Protein AF-A0A1G8DA88-F1 (afdb_monomer_lite)

Foldseek 3Di:
DPDPPPFCKWFFAAFQVGWTWIARVVVRWIWTDDPPDDIDTDDLLVSLLRCLNGPGDPDIPSCPVSVVSVVVNND

Sequence (75 aa):
MAAPDPYDRVVHGYTADGHPIVRYERAGKWYVEPEGEKRQHIVLSEAARLAAAGRHIPHQAGGKLFNARVAQVRA

Structure (mmCIF, N/CA/C/O backbone):
data_AF-A0A1G8DA88-F1
#
_entry.id   AF-A0A1G8DA88-F1
#
loop_
_atom_site.group_PDB
_atom_site.id
_atom_site.type_symbol
_atom_site.label_atom_id
_atom_site.label_alt_id
_atom_site.label_comp_id
_atom_site.label_asym_id
_atom_site.label_entity_id
_atom_site.label_seq_id
_atom_site.pdbx_PDB_ins_code
_atom_site.Cartn_x
_atom_site.Cartn_y
_atom_site.Cartn_z
_atom_site.occupancy
_atom_site.B_iso_or_equiv
_atom_site.auth_seq_id
_atom_site.auth_comp_id
_atom_site.auth_asym_id
_atom_site.auth_atom_id
_atom_site.pdbx_PDB_model_num
ATOM 1 N N . MET A 1 1 ? 12.104 26.734 -7.100 1.00 37.16 1 MET A N 1
ATOM 2 C CA . MET A 1 1 ? 12.311 25.274 -6.987 1.00 37.16 1 MET A CA 1
ATOM 3 C C . MET A 1 1 ? 11.697 24.848 -5.664 1.00 37.16 1 MET A C 1
ATOM 5 O O . MET A 1 1 ? 12.045 25.454 -4.660 1.00 37.16 1 MET A O 1
ATOM 9 N N . ALA A 1 2 ? 10.720 23.936 -5.663 1.00 44.47 2 ALA A N 1
ATOM 10 C CA . ALA A 1 2 ? 10.139 23.429 -4.417 1.00 44.47 2 ALA A CA 1
ATOM 11 C C . ALA A 1 2 ? 11.232 22.688 -3.634 1.00 44.47 2 ALA A C 1
ATOM 13 O O . ALA A 1 2 ? 12.002 21.940 -4.238 1.00 44.47 2 ALA A O 1
ATOM 14 N N . ALA A 1 3 ? 11.346 22.947 -2.330 1.00 42.62 3 ALA A N 1
ATOM 15 C CA . ALA A 1 3 ? 12.286 22.226 -1.481 1.00 42.62 3 ALA A CA 1
ATOM 16 C C . ALA A 1 3 ? 12.025 20.713 -1.618 1.00 42.62 3 ALA A C 1
ATOM 18 O O . ALA A 1 3 ? 10.852 20.326 -1.637 1.00 42.62 3 ALA A O 1
ATOM 19 N N . PRO A 1 4 ? 13.064 19.866 -1.752 1.00 48.34 4 PRO A N 1
ATOM 20 C CA . PRO A 1 4 ? 12.867 18.423 -1.720 1.00 48.34 4 PRO A CA 1
ATOM 21 C C . PRO A 1 4 ? 12.151 18.083 -0.413 1.00 48.34 4 PRO A C 1
ATOM 23 O O . PRO A 1 4 ? 12.574 18.532 0.654 1.00 48.34 4 PRO A O 1
ATOM 26 N N . ASP A 1 5 ? 11.028 17.370 -0.514 1.00 55.12 5 ASP A N 1
ATOM 27 C CA . ASP A 1 5 ? 10.283 16.900 0.650 1.00 55.12 5 ASP A CA 1
ATOM 28 C C . ASP A 1 5 ? 11.279 16.182 1.580 1.00 55.12 5 ASP A C 1
ATOM 30 O O . ASP A 1 5 ? 11.914 15.215 1.149 1.00 55.12 5 ASP A O 1
ATOM 34 N N . PRO A 1 6 ? 11.488 16.656 2.823 1.00 56.06 6 PRO A N 1
ATOM 35 C CA . PRO A 1 6 ? 12.554 16.155 3.689 1.00 56.06 6 PRO A CA 1
ATOM 36 C C . PRO A 1 6 ? 12.371 14.686 4.110 1.00 56.06 6 PRO A C 1
ATOM 38 O O . PRO A 1 6 ? 13.200 14.157 4.858 1.00 56.06 6 PRO A O 1
ATOM 41 N N . TYR A 1 7 ? 11.305 14.017 3.656 1.00 61.62 7 TYR A N 1
ATOM 42 C CA . TYR A 1 7 ? 10.939 12.671 4.061 1.00 61.62 7 TYR A CA 1
ATOM 43 C C . TYR A 1 7 ? 10.974 11.614 2.944 1.00 61.62 7 TYR A C 1
ATOM 45 O O . TYR A 1 7 ? 10.709 10.451 3.258 1.00 61.62 7 TYR A O 1
ATOM 53 N N . ASP A 1 8 ? 11.311 11.961 1.690 1.00 81.94 8 ASP A N 1
ATOM 54 C CA . ASP A 1 8 ? 11.202 11.052 0.525 1.00 81.9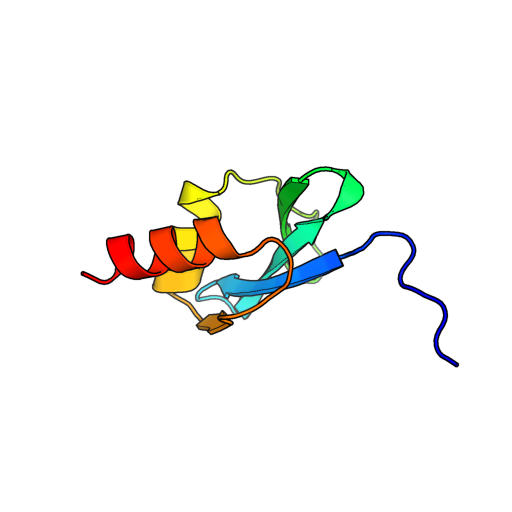4 8 ASP A CA 1
ATOM 55 C C . ASP A 1 8 ? 9.885 10.250 0.558 1.00 81.94 8 ASP A C 1
ATOM 57 O O . ASP A 1 8 ? 9.843 9.013 0.507 1.00 81.94 8 ASP A O 1
ATOM 61 N N . ARG A 1 9 ? 8.785 10.974 0.768 1.00 90.19 9 ARG A N 1
ATOM 62 C CA . ARG A 1 9 ? 7.440 10.417 0.868 1.00 90.19 9 ARG A CA 1
ATOM 63 C C . ARG A 1 9 ? 6.872 10.191 -0.529 1.00 90.19 9 ARG A C 1
ATOM 65 O O . ARG A 1 9 ? 6.705 11.136 -1.295 1.00 90.19 9 ARG A O 1
ATOM 72 N N . VAL A 1 10 ? 6.482 8.956 -0.829 1.00 92.94 10 VAL A N 1
ATOM 73 C CA . VAL A 1 10 ? 5.885 8.574 -2.116 1.00 92.94 10 VAL A CA 1
ATOM 74 C C . VAL A 1 10 ? 4.492 7.999 -1.889 1.00 92.94 10 VAL A C 1
ATOM 76 O O . VAL A 1 10 ? 4.309 7.076 -1.097 1.00 92.94 10 VAL A O 1
ATOM 79 N N . VAL A 1 11 ? 3.488 8.540 -2.582 1.00 95.38 11 VAL A N 1
ATOM 80 C CA . VAL A 1 11 ? 2.106 8.039 -2.526 1.00 95.38 11 VAL A CA 1
ATOM 81 C C . VAL A 1 11 ? 1.935 6.925 -3.555 1.00 95.38 11 VAL A C 1
ATOM 83 O O . VAL A 1 11 ? 2.061 7.154 -4.755 1.00 95.38 11 VAL A O 1
ATOM 86 N N . HIS A 1 12 ? 1.606 5.724 -3.089 1.00 96.44 12 HIS A N 1
ATOM 87 C CA . HIS A 1 12 ? 1.425 4.531 -3.924 1.00 96.44 12 HIS A CA 1
ATOM 88 C C . HIS A 1 12 ? -0.041 4.202 -4.214 1.00 96.44 12 HIS A C 1
ATOM 90 O O . HIS A 1 12 ? -0.348 3.372 -5.073 1.00 96.44 12 HIS A O 1
ATOM 96 N N . GLY A 1 13 ? -0.966 4.825 -3.493 1.00 97.06 13 GLY A N 1
ATOM 97 C CA . GLY A 1 13 ? -2.385 4.564 -3.643 1.00 97.06 13 GLY A CA 1
ATOM 98 C C . GLY A 1 13 ? -3.206 5.241 -2.563 1.00 97.06 13 GLY A C 1
ATOM 99 O O . GLY A 1 13 ? -2.704 6.083 -1.821 1.00 97.06 13 GLY A O 1
ATOM 100 N N . TYR A 1 14 ? -4.473 4.864 -2.508 1.00 97.88 14 TYR A N 1
ATOM 101 C CA . TYR A 1 14 ? -5.459 5.353 -1.562 1.00 97.88 14 TYR A CA 1
ATOM 102 C C . TYR A 1 14 ? -6.317 4.182 -1.092 1.00 97.88 14 TYR A C 1
ATOM 104 O O . TYR A 1 14 ? -6.606 3.277 -1.880 1.00 97.88 14 TYR A O 1
ATOM 112 N N . THR A 1 15 ? -6.717 4.208 0.176 1.00 97.44 15 THR A N 1
ATOM 113 C CA . THR A 1 15 ? -7.726 3.299 0.728 1.00 97.44 15 THR A CA 1
ATOM 114 C C . THR A 1 15 ? -9.089 3.547 0.067 1.00 97.44 15 THR A C 1
ATOM 116 O O . THR A 1 15 ? -9.268 4.528 -0.659 1.00 97.44 15 THR A O 1
ATOM 119 N N . ALA A 1 16 ? -10.061 2.663 0.313 1.00 96.44 16 ALA A N 1
ATOM 120 C CA . ALA A 1 16 ? -11.437 2.848 -0.156 1.00 96.44 16 ALA A CA 1
ATOM 121 C C . ALA A 1 16 ? -12.070 4.145 0.389 1.00 96.44 16 ALA A C 1
ATOM 123 O O . ALA A 1 16 ? -12.787 4.827 -0.337 1.00 96.44 16 ALA A O 1
ATOM 124 N N . ASP A 1 17 ? -11.711 4.528 1.617 1.00 93.75 17 ASP A N 1
ATOM 125 C CA . ASP A 1 17 ? -12.151 5.767 2.278 1.00 93.75 17 ASP A CA 1
ATOM 126 C C . ASP A 1 17 ? -11.393 7.021 1.798 1.00 93.75 17 ASP A C 1
ATOM 128 O O . ASP A 1 17 ? -11.613 8.124 2.289 1.00 93.75 17 ASP A O 1
ATOM 132 N N . GLY A 1 18 ? -10.477 6.872 0.835 1.00 95.06 18 GLY A N 1
ATOM 133 C CA . GLY A 1 18 ? -9.733 7.985 0.246 1.00 95.06 18 GLY A CA 1
ATOM 134 C C . GLY A 1 18 ? -8.478 8.401 1.015 1.00 95.06 18 GLY A C 1
ATOM 135 O O . GLY A 1 18 ? -7.877 9.421 0.678 1.00 95.06 18 GLY A O 1
ATOM 136 N N . HIS A 1 19 ? -8.022 7.624 2.000 1.00 96.62 19 HIS A N 1
ATOM 137 C CA . HIS A 1 19 ? -6.797 7.942 2.735 1.00 96.62 19 HIS A CA 1
ATOM 138 C C . HIS A 1 19 ? -5.547 7.531 1.945 1.00 96.62 19 HIS A C 1
ATOM 140 O O . HIS A 1 19 ? -5.479 6.400 1.459 1.00 96.62 19 HIS A O 1
ATOM 146 N N . PRO A 1 20 ? -4.533 8.399 1.802 1.00 97.00 20 PRO A N 1
ATOM 147 C CA . PRO A 1 20 ? -3.304 8.070 1.090 1.00 97.00 20 PRO A CA 1
ATOM 148 C C . PRO A 1 20 ? -2.522 6.930 1.755 1.00 97.00 20 PRO A C 1
ATOM 150 O O . PRO A 1 20 ? -2.320 6.895 2.970 1.00 97.00 20 PRO A O 1
ATOM 153 N N . ILE A 1 21 ? -2.029 6.029 0.909 1.00 97.25 21 ILE A N 1
ATOM 154 C CA . ILE A 1 21 ? -1.115 4.938 1.242 1.00 97.25 21 ILE A CA 1
ATOM 155 C C . ILE A 1 21 ? 0.272 5.350 0.760 1.00 97.25 21 ILE A C 1
ATOM 157 O O . ILE A 1 21 ? 0.498 5.523 -0.444 1.00 97.25 21 ILE A O 1
ATOM 161 N N . VAL A 1 22 ? 1.201 5.507 1.697 1.00 95.19 22 VAL A N 1
ATOM 162 C CA . VAL A 1 22 ? 2.516 6.095 1.434 1.00 95.19 22 VAL A CA 1
ATOM 163 C C . VAL A 1 22 ? 3.655 5.168 1.825 1.00 95.19 22 VAL A C 1
ATOM 165 O O . VAL A 1 22 ? 3.551 4.389 2.776 1.00 95.19 22 VAL A O 1
ATOM 168 N N . ARG A 1 23 ? 4.769 5.301 1.107 1.00 93.94 23 ARG A N 1
ATOM 169 C CA . ARG A 1 23 ? 6.063 4.729 1.463 1.00 93.94 23 ARG A CA 1
ATOM 170 C C . ARG A 1 23 ? 7.031 5.868 1.746 1.00 93.94 23 ARG A C 1
ATOM 172 O O . ARG A 1 23 ? 7.110 6.823 0.983 1.00 93.94 23 ARG A O 1
ATOM 179 N N . TYR A 1 24 ? 7.765 5.751 2.841 1.00 90.44 24 TYR A N 1
ATOM 180 C CA . TYR A 1 24 ? 8.879 6.647 3.141 1.00 90.44 24 TYR A CA 1
ATOM 181 C C . TYR A 1 24 ? 10.172 5.957 2.711 1.00 90.44 24 TYR A C 1
ATOM 183 O O . TYR A 1 24 ? 10.565 4.976 3.352 1.00 90.44 24 TYR A O 1
ATOM 191 N N . GLU A 1 25 ? 10.824 6.423 1.640 1.00 80.06 25 GLU A N 1
ATOM 192 C CA . GLU A 1 25 ? 11.953 5.708 1.014 1.00 80.06 25 GLU A CA 1
ATOM 193 C C . GLU A 1 25 ? 13.105 5.471 1.994 1.00 80.06 25 GLU A C 1
ATOM 195 O O . GLU A 1 25 ? 13.617 4.355 2.080 1.00 80.06 25 GLU A O 1
ATOM 200 N N . ARG A 1 26 ? 13.446 6.474 2.816 1.00 78.31 26 ARG A N 1
ATOM 201 C CA . ARG A 1 26 ? 14.536 6.378 3.803 1.00 78.31 26 ARG A CA 1
ATOM 202 C C . ARG A 1 26 ? 14.325 5.269 4.837 1.00 78.31 26 ARG A C 1
ATOM 204 O O . ARG A 1 26 ? 15.289 4.673 5.307 1.00 78.31 26 ARG A O 1
ATOM 211 N N . ALA A 1 27 ? 13.076 5.013 5.221 1.00 79.69 27 ALA A N 1
ATOM 212 C CA . ALA A 1 27 ? 12.739 3.993 6.213 1.00 79.69 27 ALA A CA 1
ATOM 213 C C . ALA A 1 27 ? 12.290 2.668 5.578 1.00 79.69 27 ALA A C 1
ATOM 215 O O . ALA A 1 27 ? 12.247 1.649 6.263 1.00 79.69 27 ALA A O 1
ATOM 216 N N . GLY A 1 28 ? 11.885 2.686 4.305 1.00 85.19 28 GLY A N 1
ATOM 217 C CA . GLY A 1 28 ? 11.238 1.567 3.623 1.00 85.19 28 GLY A CA 1
ATOM 218 C C . GLY A 1 28 ? 9.889 1.154 4.226 1.00 85.19 28 GLY A C 1
ATOM 219 O O . GLY A 1 28 ? 9.403 0.062 3.929 1.00 85.19 28 GLY A O 1
ATOM 220 N N . LYS A 1 29 ? 9.299 2.000 5.079 1.00 92.31 29 LYS A N 1
ATOM 221 C CA . LYS A 1 29 ? 8.085 1.717 5.857 1.00 92.31 29 LYS A CA 1
ATOM 222 C C . LYS A 1 29 ? 6.835 2.248 5.165 1.00 92.31 29 LYS A C 1
ATOM 224 O O . LYS A 1 29 ? 6.884 3.287 4.504 1.00 92.31 29 LYS A O 1
ATOM 229 N N . TRP A 1 30 ? 5.728 1.539 5.365 1.00 95.25 30 TRP A N 1
ATOM 230 C CA . TRP A 1 30 ? 4.432 1.840 4.766 1.00 95.25 30 TRP A CA 1
ATOM 231 C C . TRP A 1 30 ? 3.479 2.431 5.792 1.00 95.25 30 TRP A C 1
ATOM 233 O O . TRP A 1 30 ? 3.455 1.998 6.943 1.00 95.25 30 TRP A O 1
ATOM 243 N N . TYR A 1 31 ? 2.687 3.410 5.373 1.00 96.19 31 TYR A N 1
ATOM 244 C CA . TYR A 1 31 ? 1.712 4.058 6.238 1.00 96.19 31 TYR A CA 1
ATOM 245 C C . TYR A 1 31 ? 0.412 4.346 5.495 1.00 96.19 31 TYR A C 1
ATOM 247 O O . TYR A 1 31 ? 0.419 4.555 4.282 1.00 96.19 31 TYR A O 1
ATOM 255 N N . VAL A 1 32 ? -0.683 4.404 6.247 1.00 96.69 32 VAL A N 1
ATOM 256 C CA . VAL A 1 32 ? -1.912 5.104 5.855 1.00 96.69 32 VAL A CA 1
ATOM 257 C C . VAL A 1 32 ? -1.942 6.425 6.607 1.00 96.69 32 VAL A C 1
ATOM 259 O O . VAL A 1 32 ? -1.640 6.463 7.803 1.00 96.69 32 VAL A O 1
ATOM 262 N N . GLU A 1 33 ? -2.278 7.508 5.915 1.00 94.75 33 GLU A N 1
ATOM 263 C CA . GLU A 1 33 ? -2.344 8.848 6.505 1.00 94.75 33 GLU A CA 1
ATOM 264 C C . GLU A 1 33 ? -3.768 9.405 6.368 1.00 94.75 33 GLU A C 1
ATOM 266 O O . GLU A 1 33 ? -4.065 10.064 5.374 1.00 94.75 33 GLU A O 1
ATOM 271 N N . PRO A 1 34 ? -4.668 9.129 7.330 1.00 91.94 34 PRO A N 1
ATOM 272 C CA . PRO A 1 34 ? -5.988 9.744 7.350 1.00 91.94 34 PRO A CA 1
ATOM 273 C C . PRO A 1 34 ? -5.874 11.238 7.675 1.00 91.94 34 PRO A C 1
ATOM 275 O O . PRO A 1 34 ? -5.018 11.653 8.460 1.00 91.94 34 PRO A O 1
ATOM 278 N N . GLU A 1 35 ? -6.728 12.058 7.066 1.00 88.50 35 GLU A N 1
ATOM 279 C CA . GLU A 1 35 ? -6.737 13.500 7.312 1.00 88.50 35 GLU A CA 1
ATOM 280 C C . GLU A 1 35 ? -7.205 13.796 8.744 1.00 88.50 35 GLU A C 1
ATOM 282 O O . GLU A 1 35 ? -8.223 13.279 9.190 1.00 88.50 35 GLU A O 1
ATOM 287 N N . GLY A 1 36 ? -6.448 14.613 9.482 1.00 86.38 36 GLY A N 1
ATOM 288 C CA . GLY A 1 36 ? -6.777 14.971 10.868 1.00 86.38 36 GLY A CA 1
ATOM 289 C C . GLY A 1 36 ? -6.449 13.901 11.917 1.00 86.38 36 GLY A C 1
ATOM 290 O O . GLY A 1 36 ? -6.598 14.163 13.111 1.00 86.38 36 GLY A O 1
ATOM 291 N N . GLU A 1 37 ? -5.939 12.736 11.512 1.00 90.12 37 GLU A N 1
ATOM 292 C CA . GLU A 1 37 ? -5.584 11.643 12.418 1.00 90.12 37 GLU A CA 1
ATOM 293 C C . GLU A 1 37 ? -4.086 11.317 12.411 1.00 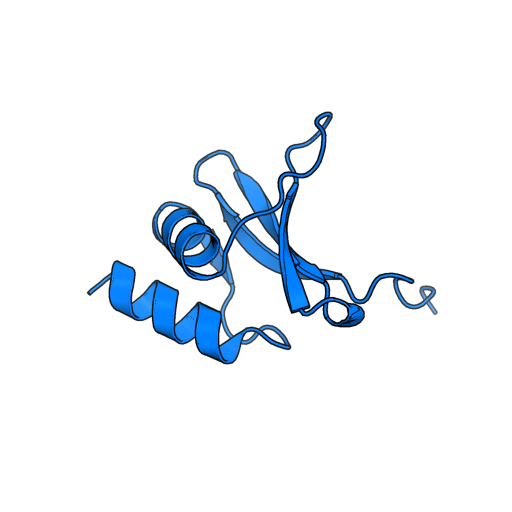90.12 37 GLU A C 1
ATOM 295 O O . GLU A 1 37 ? -3.297 11.759 11.572 1.00 90.12 37 GLU A O 1
ATOM 300 N N . LYS A 1 38 ? -3.664 10.502 13.384 1.00 90.88 38 LYS A N 1
ATOM 301 C CA . LYS A 1 38 ? -2.297 9.981 13.406 1.00 90.88 38 LYS A CA 1
ATOM 302 C C . LYS A 1 38 ? -2.111 8.976 12.273 1.00 90.88 38 LYS A C 1
ATOM 304 O O . LYS A 1 38 ? -2.865 8.014 12.159 1.00 90.88 38 LYS A O 1
ATOM 309 N N . ARG A 1 39 ? -1.026 9.143 11.509 1.00 92.62 39 ARG A N 1
ATOM 310 C CA . ARG A 1 39 ? -0.585 8.142 10.529 1.00 92.62 39 ARG A CA 1
ATOM 311 C C . ARG A 1 39 ? -0.429 6.767 11.175 1.00 92.62 39 ARG A C 1
ATOM 313 O O . ARG A 1 39 ? 0.144 6.637 12.261 1.00 92.62 39 ARG A O 1
ATOM 320 N N . GLN A 1 40 ? -0.874 5.742 10.468 1.00 95.19 40 GLN A N 1
ATOM 321 C CA . GLN A 1 40 ? -0.847 4.362 10.930 1.00 95.19 40 GLN A CA 1
ATOM 322 C C . GLN A 1 40 ? 0.224 3.596 10.166 1.00 95.19 40 GLN A C 1
ATOM 324 O O . GLN A 1 40 ? 0.216 3.577 8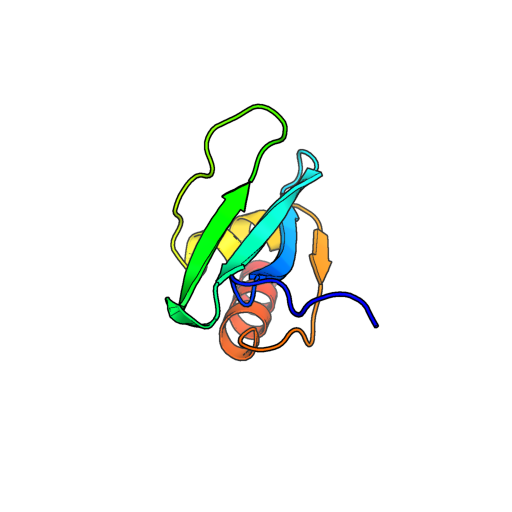.939 1.00 95.19 40 GLN A O 1
ATOM 329 N N . HIS A 1 41 ? 1.171 2.991 10.884 1.00 95.75 41 HIS A N 1
ATOM 330 C CA . HIS A 1 41 ? 2.182 2.132 10.270 1.00 95.75 41 HIS A CA 1
ATOM 331 C C . HIS A 1 41 ? 1.550 0.801 9.870 1.00 95.75 41 HIS A C 1
ATOM 333 O O . HIS A 1 41 ? 0.915 0.148 10.695 1.00 95.75 41 HIS A O 1
ATOM 339 N N . ILE A 1 42 ? 1.772 0.384 8.629 1.00 96.69 42 ILE A N 1
ATOM 340 C CA . ILE A 1 42 ? 1.250 -0.865 8.082 1.00 96.69 42 ILE A CA 1
ATOM 341 C C . ILE A 1 42 ? 2.353 -1.642 7.369 1.00 96.69 42 ILE A C 1
ATOM 343 O O . ILE A 1 42 ? 3.425 -1.125 7.060 1.00 96.69 42 ILE A O 1
ATOM 347 N N . VAL A 1 43 ? 2.098 -2.920 7.108 1.00 96.56 43 VAL A N 1
ATOM 348 C CA . VAL A 1 43 ? 3.000 -3.766 6.319 1.00 96.56 43 VAL A CA 1
ATOM 349 C C . VAL A 1 43 ? 2.637 -3.712 4.836 1.00 96.56 43 VAL A C 1
ATOM 351 O O . VAL A 1 43 ? 1.495 -3.438 4.475 1.00 96.56 43 VAL A O 1
ATOM 354 N N . LEU A 1 44 ? 3.592 -4.051 3.965 1.00 95.69 44 LEU A N 1
ATOM 355 C CA . LEU A 1 44 ? 3.417 -4.063 2.506 1.00 95.69 44 LEU A CA 1
ATOM 356 C C . LEU A 1 44 ? 2.161 -4.827 2.046 1.00 95.69 44 LEU A C 1
ATOM 358 O O . LEU A 1 44 ? 1.439 -4.356 1.172 1.00 95.69 44 LEU A O 1
ATOM 362 N N . SER A 1 45 ? 1.910 -6.012 2.615 1.00 96.62 45 SER A N 1
ATOM 363 C CA . SER A 1 45 ? 0.747 -6.835 2.248 1.00 96.62 45 SER A CA 1
ATOM 364 C C . SER A 1 45 ? -0.575 -6.142 2.556 1.00 96.62 45 SER A C 1
ATOM 366 O O . SER A 1 45 ? -1.511 -6.263 1.773 1.00 96.62 45 SER A O 1
ATOM 368 N N . GLU A 1 46 ? -0.640 -5.411 3.667 1.00 97.44 46 GLU A N 1
ATOM 369 C CA . GLU A 1 46 ? -1.835 -4.668 4.052 1.00 97.44 46 GLU A CA 1
ATOM 370 C C . GLU A 1 46 ? -2.013 -3.435 3.169 1.00 97.44 46 GLU A C 1
ATOM 372 O O . GLU A 1 46 ? -3.084 -3.221 2.612 1.00 97.44 46 GLU A O 1
ATOM 377 N N . ALA A 1 47 ? -0.926 -2.700 2.918 1.00 97.06 47 ALA A N 1
ATOM 378 C CA . ALA A 1 47 ? -0.927 -1.566 1.999 1.00 97.06 47 ALA A CA 1
ATOM 379 C C . ALA A 1 47 ? -1.467 -1.966 0.616 1.00 97.06 47 ALA A C 1
ATOM 381 O O . ALA A 1 47 ? -2.286 -1.261 0.030 1.00 97.06 47 ALA A O 1
ATOM 382 N N . ALA A 1 48 ? -1.032 -3.119 0.103 1.00 97.44 48 ALA A N 1
ATOM 383 C CA . ALA A 1 48 ? -1.478 -3.627 -1.186 1.00 97.44 48 ALA A CA 1
ATOM 384 C C . ALA A 1 48 ? -2.960 -4.032 -1.187 1.00 97.44 48 ALA A C 1
ATOM 386 O O . ALA A 1 48 ? -3.654 -3.759 -2.163 1.00 97.44 48 ALA A O 1
ATOM 387 N N . ARG A 1 49 ? -3.466 -4.645 -0.108 1.00 97.88 49 ARG A N 1
ATOM 388 C CA . ARG A 1 49 ? -4.895 -4.979 0.024 1.00 97.88 49 ARG A CA 1
ATOM 389 C C . ARG A 1 49 ? -5.766 -3.730 0.041 1.00 97.88 49 ARG A C 1
ATOM 391 O O . ARG A 1 49 ? -6.724 -3.649 -0.723 1.00 97.88 49 ARG A O 1
ATOM 398 N N . LEU A 1 50 ? -5.391 -2.742 0.850 1.00 97.75 50 LEU A N 1
ATOM 399 C CA . LEU A 1 50 ? -6.113 -1.476 0.952 1.00 97.75 50 LEU A CA 1
ATOM 400 C C . LEU A 1 50 ? -6.133 -0.726 -0.385 1.00 97.75 50 LEU A C 1
ATOM 402 O O . LEU A 1 50 ? -7.177 -0.223 -0.789 1.00 97.75 50 LEU A O 1
ATOM 406 N N . ALA A 1 51 ? -5.012 -0.701 -1.110 1.00 97.31 51 ALA A N 1
ATOM 407 C CA . ALA A 1 51 ? -4.948 -0.084 -2.435 1.00 97.31 51 ALA A CA 1
ATOM 408 C C . ALA A 1 51 ? -5.694 -0.880 -3.515 1.00 97.31 51 ALA A C 1
ATOM 410 O O . ALA A 1 51 ? -6.186 -0.290 -4.476 1.00 97.31 51 ALA A O 1
ATOM 411 N N . ALA A 1 52 ? -5.768 -2.209 -3.385 1.00 97.19 52 ALA A N 1
ATOM 412 C CA . ALA A 1 52 ? -6.534 -3.052 -4.296 1.00 97.19 52 ALA A CA 1
ATOM 413 C C . ALA A 1 52 ? -8.038 -2.785 -4.172 1.00 97.19 52 ALA A C 1
ATOM 415 O O . ALA A 1 52 ? -8.698 -2.705 -5.209 1.00 97.19 52 ALA A O 1
ATOM 416 N N . ALA A 1 53 ? -8.527 -2.615 -2.935 1.00 97.00 53 ALA A N 1
ATOM 417 C CA . ALA A 1 53 ? -9.906 -2.243 -2.615 1.00 97.00 53 ALA A CA 1
ATOM 418 C C . ALA A 1 53 ? -10.217 -0.764 -2.913 1.00 97.00 53 ALA A C 1
ATOM 420 O O . ALA A 1 53 ? -11.346 -0.431 -3.256 1.00 97.00 53 ALA A O 1
ATOM 421 N N . GLY A 1 54 ? -9.221 0.114 -2.779 1.00 96.50 54 GLY A N 1
ATOM 422 C CA . GLY A 1 54 ? -9.305 1.528 -3.132 1.00 96.50 54 GLY A CA 1
ATOM 423 C C . GLY A 1 54 ? -8.674 1.839 -4.490 1.00 96.50 54 GLY A C 1
ATOM 424 O O . GLY A 1 54 ? -8.947 1.196 -5.508 1.00 96.50 54 GLY A O 1
ATOM 425 N N . ARG A 1 55 ? -7.808 2.859 -4.513 1.00 97.12 55 ARG A N 1
ATOM 426 C CA . ARG A 1 55 ? -7.108 3.313 -5.724 1.00 97.12 55 ARG A CA 1
ATOM 427 C C . ARG A 1 55 ? -5.632 2.944 -5.677 1.00 97.12 55 ARG A C 1
ATOM 429 O O . ARG A 1 55 ? -4.892 3.423 -4.827 1.00 97.12 55 ARG A O 1
ATOM 436 N N . HIS A 1 56 ? -5.165 2.195 -6.669 1.00 97.25 56 HIS A N 1
ATOM 437 C CA . HIS A 1 56 ? -3.745 1.888 -6.865 1.00 97.25 56 HIS A CA 1
ATOM 438 C C . HIS A 1 56 ? -3.094 2.875 -7.845 1.00 97.25 56 HIS A C 1
ATOM 440 O O . HIS A 1 56 ? -3.646 3.117 -8.916 1.00 97.25 56 HIS A O 1
ATOM 446 N N . ILE A 1 57 ? -1.918 3.418 -7.500 1.00 96.00 57 ILE A N 1
ATOM 447 C CA . ILE A 1 57 ? -1.057 4.178 -8.416 1.00 96.00 57 ILE A CA 1
ATOM 448 C C . ILE A 1 57 ? 0.188 3.340 -8.763 1.00 96.00 57 ILE A C 1
ATOM 450 O O . ILE A 1 57 ? 1.080 3.180 -7.923 1.00 96.00 57 ILE A O 1
ATOM 454 N N . PRO A 1 58 ? 0.277 2.789 -9.984 1.00 92.19 58 PRO A N 1
ATOM 455 C CA . PRO A 1 58 ? 1.419 1.980 -10.392 1.00 92.19 58 PRO A CA 1
ATOM 456 C C . PRO A 1 58 ? 2.662 2.837 -10.695 1.00 92.19 58 PRO A C 1
ATOM 458 O O . PRO A 1 58 ? 2.598 4.058 -10.791 1.00 92.19 58 PRO A O 1
ATOM 461 N N . HIS A 1 59 ? 3.809 2.170 -10.866 1.00 91.50 59 HIS A N 1
ATOM 462 C CA . HIS A 1 59 ? 5.089 2.758 -11.317 1.00 91.50 59 HIS A CA 1
ATOM 463 C C . HIS A 1 59 ? 5.731 3.819 -10.412 1.00 91.50 59 HIS A C 1
ATOM 465 O O . HIS A 1 59 ? 6.664 4.501 -10.824 1.00 91.50 59 HIS A O 1
ATOM 471 N N . GLN A 1 60 ? 5.299 3.899 -9.157 1.00 91.94 60 GLN A N 1
ATOM 472 C CA . GLN A 1 60 ? 5.941 4.751 -8.164 1.00 91.94 60 GLN A CA 1
ATOM 473 C C . GLN A 1 60 ? 7.297 4.198 -7.704 1.00 91.94 60 GLN A C 1
ATOM 475 O O . GLN A 1 60 ? 7.492 2.975 -7.626 1.00 91.94 60 GLN A O 1
ATOM 480 N N . ALA A 1 61 ? 8.222 5.106 -7.378 1.00 86.75 61 ALA A N 1
ATOM 481 C CA . ALA A 1 61 ? 9.538 4.780 -6.826 1.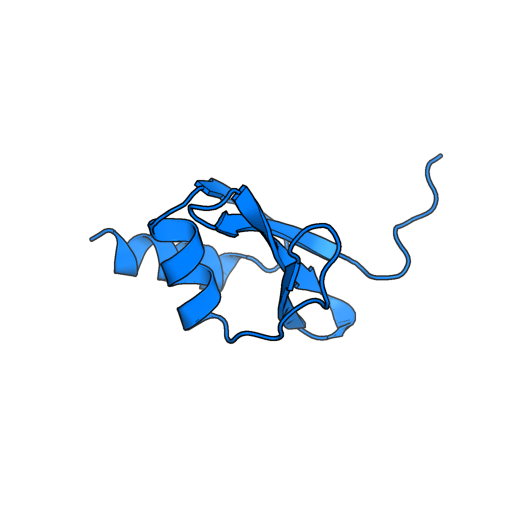00 86.75 61 ALA A CA 1
ATOM 482 C C . ALA A 1 61 ? 9.404 3.865 -5.597 1.00 86.75 61 ALA A C 1
ATOM 484 O O . ALA A 1 61 ? 8.461 4.000 -4.827 1.00 86.75 61 ALA A O 1
ATOM 485 N N . GLY A 1 62 ? 10.267 2.852 -5.467 1.00 85.19 62 GLY A N 1
ATOM 486 C CA . GLY A 1 62 ? 10.178 1.880 -4.365 1.00 85.19 62 GLY A CA 1
ATOM 487 C C . GLY A 1 62 ? 8.964 0.930 -4.406 1.00 85.19 62 GLY A C 1
ATOM 488 O O . GLY A 1 62 ? 8.845 0.034 -3.569 1.00 85.19 62 GLY A O 1
ATOM 489 N N . GLY A 1 63 ? 8.079 1.066 -5.401 1.00 90.69 63 GLY A N 1
ATOM 490 C CA . GL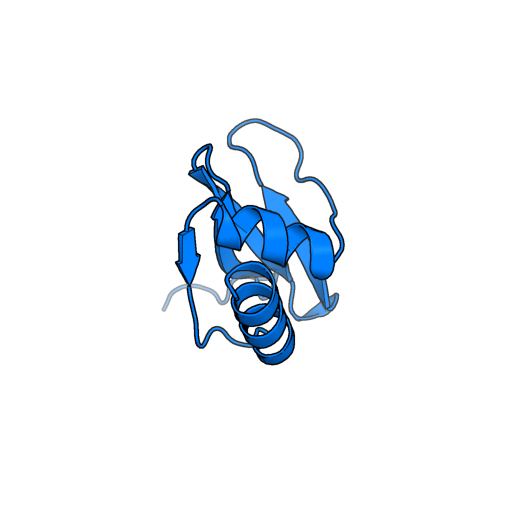Y A 1 63 ? 6.777 0.395 -5.460 1.00 90.69 63 GLY A CA 1
ATOM 491 C C . GLY A 1 63 ? 6.743 -0.948 -6.181 1.00 90.69 63 GLY A C 1
ATOM 492 O O . GLY A 1 63 ? 5.664 -1.511 -6.331 1.00 90.69 63 GLY A O 1
ATOM 493 N N . LYS A 1 64 ? 7.873 -1.493 -6.652 1.00 94.25 64 LYS A N 1
ATOM 494 C CA . LYS A 1 64 ? 7.875 -2.721 -7.478 1.00 94.25 64 LYS A CA 1
ATOM 495 C C . LYS A 1 64 ? 7.191 -3.904 -6.780 1.00 94.25 64 LYS A C 1
ATOM 497 O O . LYS A 1 64 ? 6.322 -4.542 -7.371 1.00 94.25 64 LYS A O 1
ATOM 502 N N . LEU A 1 65 ? 7.549 -4.169 -5.520 1.00 94.94 65 LEU A N 1
ATOM 503 C CA . LEU A 1 65 ? 6.938 -5.245 -4.728 1.00 94.94 65 LEU A CA 1
ATOM 504 C C . LEU A 1 65 ? 5.471 -4.954 -4.395 1.00 94.94 65 LEU A C 1
ATOM 506 O O . LEU A 1 65 ? 4.645 -5.860 -4.404 1.00 94.94 65 LEU A O 1
ATOM 510 N N . PHE A 1 66 ? 5.141 -3.687 -4.148 1.00 96.38 66 PHE A N 1
ATOM 511 C CA . PHE A 1 66 ? 3.770 -3.255 -3.901 1.00 96.38 66 PHE A CA 1
ATOM 512 C C . PHE A 1 66 ? 2.875 -3.494 -5.117 1.00 96.38 66 PHE A C 1
ATOM 514 O O . PHE A 1 66 ? 1.836 -4.129 -4.989 1.00 96.38 66 PHE A O 1
ATOM 521 N N . ASN A 1 67 ? 3.320 -3.092 -6.309 1.00 96.62 67 ASN A N 1
ATOM 522 C CA . ASN A 1 67 ? 2.589 -3.294 -7.559 1.00 96.62 67 ASN A CA 1
ATOM 523 C C . ASN A 1 67 ? 2.325 -4.783 -7.820 1.00 96.62 67 ASN A C 1
ATOM 525 O O . ASN A 1 67 ? 1.202 -5.157 -8.148 1.00 96.62 67 ASN A O 1
ATOM 529 N N . ALA A 1 68 ? 3.337 -5.636 -7.621 1.00 96.94 68 ALA A N 1
ATOM 530 C CA . ALA A 1 68 ? 3.178 -7.082 -7.750 1.00 96.94 68 ALA A CA 1
ATOM 531 C C . ALA A 1 68 ? 2.149 -7.634 -6.752 1.00 96.94 68 ALA A C 1
ATOM 533 O O . ALA A 1 68 ? 1.327 -8.477 -7.107 1.00 96.94 68 ALA A O 1
ATOM 534 N N . ARG A 1 69 ? 2.154 -7.136 -5.510 1.00 97.25 69 ARG A N 1
ATOM 535 C CA . ARG A 1 69 ? 1.219 -7.578 -4.474 1.00 97.25 69 ARG A CA 1
ATOM 536 C C . ARG A 1 69 ? -0.212 -7.117 -4.746 1.00 97.25 69 ARG A C 1
ATOM 538 O O . ARG A 1 69 ? -1.123 -7.911 -4.556 1.00 97.25 69 ARG A O 1
ATOM 545 N N . VAL A 1 70 ? -0.413 -5.890 -5.229 1.00 97.00 70 VAL A N 1
ATOM 546 C CA . VAL A 1 70 ? -1.743 -5.409 -5.644 1.00 97.00 70 VAL A CA 1
ATOM 547 C C . VAL A 1 70 ? -2.289 -6.269 -6.785 1.00 97.00 70 VAL A C 1
ATOM 549 O O . VAL A 1 70 ? -3.447 -6.676 -6.736 1.00 97.00 70 VAL A O 1
ATOM 552 N N . ALA A 1 71 ? -1.454 -6.609 -7.773 1.00 96.31 71 ALA A N 1
ATOM 553 C CA . ALA A 1 71 ? -1.850 -7.497 -8.865 1.00 96.31 71 ALA A CA 1
ATOM 554 C C . ALA A 1 71 ? -2.256 -8.894 -8.360 1.00 96.31 71 ALA A C 1
ATOM 556 O O . ALA A 1 71 ? -3.283 -9.408 -8.783 1.00 96.31 71 ALA A O 1
ATOM 557 N N . GLN A 1 72 ? -1.511 -9.469 -7.409 1.00 96.31 72 GLN A N 1
ATOM 558 C CA . GLN A 1 72 ? -1.867 -10.749 -6.777 1.00 96.31 72 GLN A CA 1
ATOM 559 C C . GLN A 1 72 ? -3.182 -10.705 -5.994 1.00 96.31 72 GLN A C 1
ATOM 561 O O . GLN A 1 72 ? -3.848 -11.723 -5.897 1.00 96.31 72 GLN A O 1
ATOM 566 N N . VAL A 1 73 ? -3.528 -9.569 -5.382 1.00 95.75 73 VAL A N 1
ATOM 567 C CA . VAL A 1 73 ? -4.781 -9.426 -4.621 1.00 95.75 73 VAL A CA 1
ATOM 568 C C . VAL A 1 73 ? -5.996 -9.312 -5.549 1.00 95.75 73 VAL A C 1
ATOM 570 O O . VAL A 1 73 ? -7.095 -9.669 -5.145 1.00 95.75 73 VAL A O 1
ATOM 573 N N . ARG A 1 74 ? -5.809 -8.792 -6.768 1.00 93.12 74 ARG A N 1
ATOM 574 C CA . ARG A 1 74 ? -6.881 -8.604 -7.762 1.00 93.12 74 ARG A CA 1
ATOM 575 C C . ARG A 1 74 ? -7.106 -9.806 -8.683 1.00 93.12 74 ARG A C 1
ATOM 577 O O . ARG A 1 74 ? -8.112 -9.807 -9.386 1.00 93.12 74 ARG A O 1
ATOM 584 N N . ALA A 1 75 ? -6.152 -10.734 -8.736 1.00 88.81 75 ALA A N 1
ATOM 585 C CA . ALA A 1 75 ? -6.251 -11.981 -9.491 1.00 88.81 75 ALA A CA 1
ATOM 586 C C . ALA A 1 75 ? -7.176 -12.972 -8.777 1.00 88.81 75 ALA A C 1
ATOM 588 O O . ALA A 1 75 ? -7.940 -13.652 -9.493 1.00 88.81 75 ALA A O 1
#

Radius of gyration: 11.97 Å; chains: 1; bounding box: 27×37×25 Å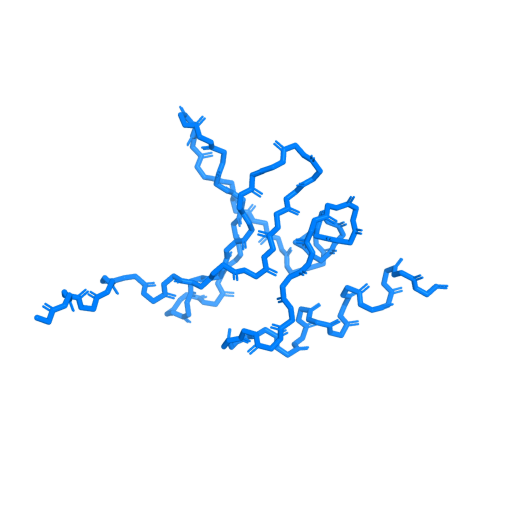

Secondary structure (DSSP, 8-state):
-PPPPTT-EEEEEE-TTSPEEEEETTTTEEEE--TTS--EEE-HHHHHHHHHHSEE-TT-TT-HHHHHHHHHHH-

pLDDT: mean 89.51, std 13.86, range [37.16, 97.88]